Protein AF-A0A257LKT2-F1 (afdb_monomer)

Sequence (120 aa):
MCRGDEIPRLCARRVARPQGRAVAVFRAADDSVFALLDRCPHKGGPLSQGIVFGHSVACPLHNWTIGLCDGQAAAPDEGCTPAFACKVEAGEVLLDSAELASKALDLTAPVAGPCHPASA

pLDDT: mean 90.47, std 12.36, range [55.56, 98.69]

Structure (mmCIF, N/CA/C/O backbone):
data_AF-A0A257LKT2-F1
#
_entry.id   AF-A0A257LKT2-F1
#
loop_
_atom_site.group_PDB
_atom_site.id
_atom_site.type_symbol
_atom_site.label_atom_id
_atom_site.label_alt_id
_atom_site.label_comp_id
_atom_site.label_asym_id
_atom_site.label_entity_id
_atom_site.label_seq_id
_atom_site.pdbx_PDB_ins_code
_atom_site.Cartn_x
_atom_site.Cartn_y
_atom_site.Cartn_z
_atom_site.occupancy
_atom_site.B_iso_or_equiv
_atom_site.auth_seq_id
_atom_site.auth_comp_id
_atom_site.auth_asym_id
_atom_site.auth_atom_id
_atom_site.pdbx_PDB_model_num
ATOM 1 N N . MET A 1 1 ? -10.194 4.808 10.200 1.00 60.50 1 MET A N 1
ATOM 2 C CA . MET A 1 1 ? -11.343 4.024 9.705 1.00 60.50 1 MET A CA 1
ATOM 3 C C . MET A 1 1 ? -11.867 4.682 8.441 1.00 60.50 1 MET A C 1
ATOM 5 O O . MET A 1 1 ? -11.865 5.906 8.370 1.00 60.50 1 MET A O 1
ATOM 9 N N . CYS A 1 2 ? -12.230 3.884 7.443 1.00 76.25 2 CYS A N 1
ATOM 10 C CA . CYS A 1 2 ? -12.932 4.317 6.233 1.00 76.25 2 CYS A CA 1
ATOM 11 C C . CYS A 1 2 ? -13.922 3.220 5.843 1.00 76.25 2 CYS A C 1
ATOM 13 O O . CYS A 1 2 ? -13.652 2.044 6.100 1.00 76.25 2 CYS A O 1
ATOM 15 N N . ARG A 1 3 ? -15.048 3.575 5.223 1.00 78.56 3 ARG A N 1
ATOM 16 C CA . ARG A 1 3 ? -15.956 2.556 4.694 1.00 78.56 3 ARG A CA 1
ATOM 17 C C . ARG A 1 3 ? -15.373 1.922 3.434 1.00 78.56 3 ARG A C 1
ATOM 19 O O . ARG A 1 3 ? -14.725 2.598 2.638 1.00 78.56 3 ARG A O 1
ATOM 26 N N . GLY A 1 4 ? -15.558 0.615 3.276 1.00 70.69 4 GLY A N 1
ATOM 27 C CA . GLY A 1 4 ? -15.025 -0.133 2.135 1.00 70.69 4 GLY A CA 1
ATOM 28 C C . GLY A 1 4 ? -15.734 0.195 0.820 1.00 70.69 4 GLY A C 1
ATOM 29 O O . GLY A 1 4 ? -15.114 0.163 -0.240 1.00 70.69 4 GLY A O 1
ATOM 30 N N . ASP A 1 5 ? -17.015 0.560 0.881 1.00 78.56 5 ASP A N 1
ATOM 31 C CA . ASP A 1 5 ? -17.819 0.973 -0.273 1.00 78.56 5 ASP A CA 1
ATOM 32 C C . ASP A 1 5 ? -17.449 2.368 -0.805 1.00 78.56 5 ASP A C 1
ATOM 34 O O . ASP A 1 5 ? -17.575 2.617 -2.002 1.00 78.56 5 ASP A O 1
ATOM 38 N N . GLU A 1 6 ? -16.900 3.239 0.044 1.00 86.12 6 GLU A N 1
ATOM 39 C CA . GLU A 1 6 ? -16.323 4.529 -0.353 1.00 86.12 6 GLU A CA 1
ATOM 40 C C . GLU A 1 6 ? -15.016 4.406 -1.142 1.00 86.12 6 GLU A C 1
ATOM 42 O O . GLU A 1 6 ? -14.524 5.406 -1.670 1.00 86.12 6 GLU A O 1
ATOM 47 N N . ILE A 1 7 ? -14.424 3.213 -1.200 1.00 92.62 7 ILE A N 1
ATOM 48 C CA . ILE A 1 7 ? -13.293 2.917 -2.072 1.00 92.62 7 ILE A CA 1
ATOM 49 C C . ILE A 1 7 ? -13.873 2.209 -3.295 1.00 92.62 7 ILE A C 1
ATOM 51 O O . ILE A 1 7 ? -14.255 1.037 -3.191 1.00 92.62 7 ILE A O 1
ATOM 55 N N . PRO A 1 8 ? -13.977 2.878 -4.459 1.00 94.62 8 PRO A N 1
ATOM 56 C CA . PRO A 1 8 ? -14.339 2.191 -5.686 1.00 94.62 8 PRO A CA 1
ATOM 57 C C . PRO A 1 8 ? -13.369 1.038 -5.956 1.00 94.62 8 PRO A C 1
ATOM 59 O O . PRO A 1 8 ? -12.203 1.072 -5.556 1.00 94.62 8 PRO A O 1
ATOM 62 N N . ARG A 1 9 ? -13.844 0.002 -6.648 1.00 96.81 9 ARG A N 1
ATOM 63 C CA . ARG A 1 9 ? -12.959 -1.070 -7.117 1.00 96.81 9 ARG A CA 1
ATOM 64 C C . ARG A 1 9 ? -11.846 -0.479 -7.979 1.00 96.81 9 ARG A C 1
ATOM 66 O O . ARG A 1 9 ? -12.082 0.459 -8.736 1.00 96.81 9 ARG A O 1
ATOM 73 N N . LEU A 1 10 ? -10.658 -1.068 -7.879 1.00 97.25 10 LEU A N 1
ATOM 74 C CA . LEU A 1 10 ? -9.440 -0.616 -8.553 1.00 97.25 10 LEU A CA 1
ATOM 75 C C . LEU A 1 10 ? -9.005 0.806 -8.161 1.00 97.25 10 LEU A C 1
ATOM 77 O O . LEU A 1 10 ? -8.316 1.487 -8.917 1.00 97.25 10 LEU A O 1
ATOM 81 N N . CYS A 1 11 ? -9.394 1.264 -6.974 1.00 96.88 11 CYS A N 1
ATOM 82 C CA . CYS A 1 11 ? -8.965 2.542 -6.423 1.00 96.88 11 CYS A CA 1
ATOM 83 C C . CYS A 1 11 ? -8.364 2.360 -5.032 1.00 96.88 11 CYS A C 1
ATOM 85 O O . CYS A 1 11 ? -8.370 1.275 -4.439 1.00 96.88 11 CYS A O 1
ATOM 87 N N . ALA A 1 12 ? -7.833 3.463 -4.518 1.00 97.19 12 ALA A N 1
ATOM 88 C CA . ALA A 1 12 ? -7.292 3.543 -3.182 1.00 97.19 12 ALA A CA 1
ATOM 89 C C . ALA A 1 12 ? -7.890 4.719 -2.409 1.00 97.19 12 ALA A C 1
ATOM 91 O O . ALA A 1 12 ? -8.319 5.725 -2.977 1.00 97.19 12 ALA A O 1
ATOM 92 N N . ARG A 1 13 ? -7.857 4.609 -1.084 1.00 95.94 13 ARG A N 1
ATOM 93 C CA . ARG A 1 13 ? -8.137 5.685 -0.142 1.00 95.94 13 ARG A CA 1
ATOM 94 C C . ARG A 1 13 ? -6.917 5.908 0.732 1.00 95.94 13 ARG A C 1
ATOM 96 O O . ARG A 1 13 ? -6.391 4.987 1.350 1.00 95.94 13 ARG A O 1
ATOM 103 N N . ARG A 1 14 ? -6.497 7.164 0.832 1.00 95.56 14 ARG A N 1
ATOM 104 C CA . ARG A 1 14 ? -5.454 7.584 1.766 1.00 95.56 14 ARG A CA 1
ATOM 105 C C . ARG A 1 14 ? -6.048 7.797 3.158 1.00 95.56 14 ARG A C 1
ATOM 107 O O . ARG A 1 14 ? -6.997 8.561 3.314 1.00 95.56 14 ARG A O 1
ATOM 114 N N . VAL A 1 15 ? -5.460 7.157 4.162 1.00 93.81 15 VAL A N 1
ATOM 115 C CA . VAL A 1 15 ? -5.829 7.255 5.577 1.00 93.81 15 VAL A CA 1
ATOM 116 C C . VAL A 1 15 ? -4.680 7.917 6.331 1.00 9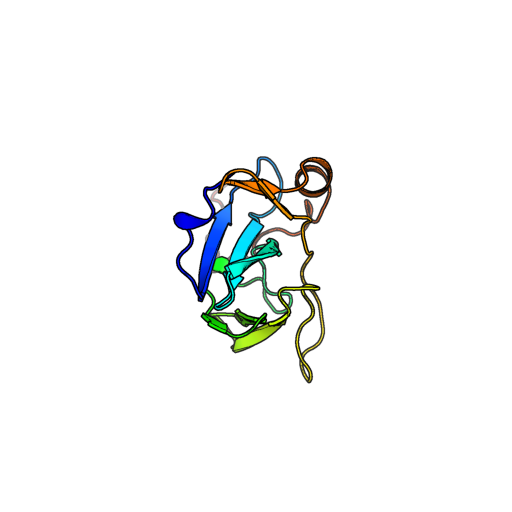3.81 15 VAL A C 1
ATOM 118 O O . VAL A 1 15 ? -3.587 7.360 6.454 1.00 93.81 15 VAL A O 1
ATOM 121 N N . ALA A 1 16 ? -4.915 9.138 6.812 1.00 91.94 16 ALA A N 1
ATOM 122 C CA . ALA A 1 16 ? -3.962 9.849 7.656 1.00 91.94 16 ALA A CA 1
ATOM 123 C C . ALA A 1 16 ? -3.798 9.145 9.011 1.00 91.94 16 ALA A C 1
ATOM 125 O O . ALA A 1 16 ? -4.719 8.495 9.506 1.00 91.94 16 ALA A O 1
ATOM 126 N N . ARG A 1 17 ? -2.621 9.303 9.618 1.00 90.19 17 ARG A N 1
ATOM 127 C CA . ARG A 1 17 ? -2.315 8.793 10.956 1.00 90.19 17 ARG A CA 1
ATOM 128 C C . ARG A 1 17 ? -1.697 9.894 11.823 1.00 90.19 17 ARG A C 1
ATOM 130 O O . ARG A 1 17 ? -1.133 10.830 11.258 1.00 90.19 17 ARG A O 1
ATOM 137 N N . PRO A 1 18 ? -1.774 9.791 13.163 1.00 87.31 18 PRO A N 1
ATOM 138 C CA . PRO A 1 18 ? -1.236 10.817 14.057 1.00 87.31 18 PRO A CA 1
ATOM 139 C C . PRO A 1 18 ? 0.280 11.030 13.935 1.00 87.31 18 PRO A C 1
ATOM 141 O O . PRO A 1 18 ? 0.759 12.134 14.169 1.00 87.31 18 PRO A O 1
ATOM 144 N N . GLN A 1 19 ? 1.038 9.980 13.599 1.00 88.69 19 GLN A N 1
ATOM 145 C CA . GLN A 1 19 ? 2.504 9.996 13.534 1.00 88.69 19 GLN A CA 1
ATOM 146 C C . GLN A 1 19 ? 2.991 9.166 12.346 1.00 88.69 19 GLN A C 1
ATOM 148 O O . GLN A 1 19 ? 2.462 8.088 12.112 1.00 88.69 19 GLN A O 1
ATOM 153 N N . GLY A 1 20 ? 4.011 9.618 11.616 1.00 89.56 20 GLY A N 1
ATOM 154 C CA . GLY A 1 20 ? 4.506 8.929 10.417 1.00 89.56 20 GLY A CA 1
ATOM 155 C C . GLY A 1 20 ? 3.645 9.167 9.168 1.00 89.56 20 GLY A C 1
ATOM 156 O O . GLY A 1 20 ? 2.758 10.023 9.142 1.00 89.56 20 GLY A O 1
ATOM 157 N N . ARG A 1 21 ? 3.921 8.428 8.086 1.00 90.62 21 ARG A N 1
ATOM 158 C CA . ARG A 1 21 ? 3.215 8.598 6.801 1.00 90.62 21 ARG A CA 1
ATOM 159 C C . ARG A 1 21 ? 1.837 7.945 6.789 1.00 90.62 21 ARG A C 1
ATOM 161 O O . ARG A 1 21 ? 1.591 6.948 7.455 1.00 90.62 21 ARG A O 1
ATOM 168 N N . ALA A 1 22 ? 0.957 8.497 5.956 1.00 94.81 22 ALA A N 1
ATOM 169 C CA . ALA A 1 22 ? -0.361 7.932 5.695 1.00 94.81 22 ALA A CA 1
ATOM 170 C C . ALA A 1 22 ? -0.288 6.478 5.193 1.00 94.81 22 ALA A C 1
ATOM 172 O O . ALA A 1 22 ? 0.701 6.055 4.588 1.00 94.81 22 ALA A O 1
ATOM 173 N N . VAL A 1 23 ? -1.373 5.742 5.414 1.00 96.62 23 VAL A N 1
ATOM 174 C CA . VAL A 1 23 ? -1.602 4.406 4.853 1.00 96.62 23 VAL A CA 1
ATOM 175 C C . VAL A 1 23 ? -2.495 4.548 3.628 1.00 96.62 23 VAL A C 1
ATOM 177 O O . VAL A 1 23 ? -3.466 5.303 3.653 1.00 96.62 23 VAL A O 1
ATOM 180 N N . ALA A 1 24 ? -2.174 3.841 2.556 1.00 97.56 24 ALA A N 1
ATOM 181 C CA . ALA A 1 24 ? -3.036 3.682 1.400 1.00 97.56 24 ALA A CA 1
ATOM 182 C C . ALA A 1 24 ? -3.811 2.367 1.549 1.00 97.56 24 ALA A C 1
ATOM 184 O O . ALA A 1 24 ? -3.212 1.301 1.671 1.00 97.56 24 ALA A O 1
ATOM 185 N N . VAL A 1 25 ? -5.138 2.461 1.568 1.00 98.00 25 VAL A N 1
ATOM 186 C CA . VAL A 1 25 ? -6.055 1.320 1.561 1.00 98.00 25 VAL A CA 1
ATOM 187 C C . VAL A 1 25 ? -6.519 1.107 0.130 1.00 98.00 25 VAL A C 1
ATOM 189 O O . VAL A 1 25 ? -7.057 2.031 -0.470 1.00 98.00 25 VAL A O 1
ATOM 192 N N . PHE A 1 26 ? -6.319 -0.083 -0.415 1.00 98.19 26 PHE A N 1
ATOM 193 C CA . PHE A 1 26 ? -6.631 -0.437 -1.797 1.00 98.19 26 PHE A CA 1
ATOM 194 C C . PHE A 1 26 ? -7.807 -1.398 -1.836 1.00 98.19 26 PHE A C 1
ATOM 196 O O . PHE A 1 26 ? -7.897 -2.284 -0.987 1.00 98.19 26 PHE A O 1
ATOM 203 N N . ARG A 1 27 ? -8.664 -1.264 -2.850 1.00 97.81 27 ARG A N 1
ATOM 204 C CA . ARG A 1 27 ? -9.694 -2.256 -3.170 1.00 97.81 27 ARG A CA 1
ATOM 205 C C . ARG A 1 27 ? -9.448 -2.803 -4.568 1.00 97.81 27 ARG A C 1
ATOM 207 O O . ARG A 1 27 ? -9.503 -2.058 -5.546 1.00 97.81 27 ARG A O 1
ATOM 214 N N . ALA A 1 28 ? -9.181 -4.098 -4.666 1.00 97.75 28 ALA A N 1
ATOM 215 C CA . ALA A 1 28 ? -8.990 -4.788 -5.935 1.00 97.75 28 ALA A CA 1
ATOM 216 C C . ALA A 1 28 ? -10.329 -5.043 -6.662 1.00 97.75 28 ALA A C 1
ATOM 218 O O . ALA A 1 28 ? -11.412 -4.740 -6.155 1.00 97.75 28 ALA A O 1
ATOM 219 N N . ALA A 1 29 ? -10.264 -5.567 -7.891 1.00 97.62 29 ALA A N 1
ATOM 220 C CA . ALA A 1 29 ? -11.457 -5.852 -8.701 1.00 97.62 29 ALA A CA 1
ATOM 221 C C . ALA A 1 29 ? -12.367 -6.930 -8.088 1.00 97.62 29 ALA A C 1
ATOM 223 O O . ALA A 1 29 ? -13.577 -6.903 -8.307 1.00 97.62 29 ALA A O 1
ATOM 224 N N . ASP A 1 30 ? -11.780 -7.856 -7.332 1.00 97.06 30 ASP A N 1
ATOM 225 C CA . ASP A 1 30 ? -12.432 -8.977 -6.646 1.00 97.06 30 ASP A CA 1
ATOM 226 C C . ASP A 1 30 ? -12.929 -8.615 -5.234 1.00 97.06 30 ASP A C 1
ATOM 228 O O . ASP A 1 30 ? -13.248 -9.500 -4.449 1.00 97.06 30 ASP A O 1
ATOM 232 N N . ASP A 1 31 ? -12.982 -7.319 -4.912 1.00 95.31 31 ASP A N 1
ATOM 233 C CA . ASP A 1 31 ? -13.329 -6.768 -3.598 1.00 95.31 31 ASP A CA 1
ATOM 234 C C . ASP A 1 31 ? -12.346 -7.075 -2.459 1.00 95.31 31 ASP A C 1
ATOM 236 O O . ASP A 1 31 ? -12.586 -6.649 -1.327 1.00 95.31 31 ASP A O 1
ATOM 240 N N . SER A 1 32 ? -11.201 -7.704 -2.744 1.00 96.25 32 SER A N 1
ATOM 241 C CA . SER A 1 32 ? -10.123 -7.837 -1.762 1.00 96.25 32 SER A CA 1
ATOM 242 C C . SER A 1 32 ? -9.601 -6.457 -1.346 1.00 96.25 32 SER A C 1
ATOM 244 O O . SER A 1 32 ? -9.359 -5.584 -2.188 1.00 96.25 32 SER A O 1
ATOM 246 N N . VAL A 1 33 ? -9.427 -6.262 -0.036 1.00 97.25 33 VAL A N 1
ATOM 247 C CA . VAL A 1 33 ? -8.925 -5.017 0.557 1.00 97.25 33 VAL A CA 1
ATOM 248 C C . VAL A 1 33 ? -7.528 -5.233 1.117 1.00 97.25 3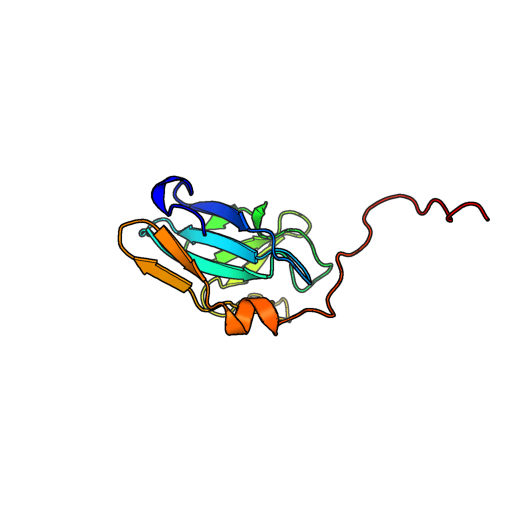3 VAL A C 1
ATOM 250 O O . VAL A 1 33 ? -7.275 -6.207 1.820 1.00 97.25 33 VAL A O 1
ATOM 253 N N . PHE A 1 34 ? -6.639 -4.290 0.824 1.00 98.25 34 PHE A N 1
ATOM 254 C CA . PHE A 1 34 ? -5.241 -4.314 1.244 1.00 98.25 34 PHE A CA 1
ATOM 255 C C . PHE A 1 34 ? -4.839 -2.963 1.818 1.00 98.25 34 PHE A C 1
ATOM 257 O O . PHE A 1 34 ? -5.439 -1.939 1.487 1.00 98.25 34 PHE A O 1
ATOM 264 N N . ALA A 1 35 ? -3.795 -2.933 2.640 1.00 98.12 35 ALA A N 1
ATOM 265 C CA . ALA A 1 35 ? -3.283 -1.694 3.202 1.00 98.12 35 ALA A CA 1
ATOM 266 C C . ALA A 1 35 ? -1.754 -1.671 3.169 1.00 98.12 35 ALA A C 1
ATOM 268 O O . ALA A 1 35 ? -1.100 -2.547 3.727 1.00 98.12 35 ALA A O 1
ATOM 269 N N . LEU A 1 36 ? -1.186 -0.641 2.546 1.00 98.44 36 LEU A N 1
ATOM 270 C CA . LEU A 1 36 ? 0.259 -0.414 2.477 1.00 98.44 36 LEU A CA 1
ATOM 271 C C . LEU A 1 36 ? 0.598 0.989 2.976 1.00 98.44 36 LEU A C 1
ATOM 273 O O . LEU A 1 36 ? -0.245 1.887 2.972 1.00 98.44 36 LEU A O 1
ATOM 277 N N . LEU A 1 37 ? 1.851 1.226 3.356 1.00 97.50 37 LEU A N 1
ATOM 278 C CA . LEU A 1 37 ? 2.349 2.587 3.532 1.00 97.50 37 LEU A CA 1
ATOM 279 C C . LEU A 1 37 ? 2.152 3.345 2.214 1.00 97.50 37 LEU A C 1
ATOM 281 O O . LEU A 1 37 ? 2.479 2.835 1.142 1.00 97.50 37 LEU A O 1
ATOM 285 N N . ASP A 1 38 ? 1.648 4.577 2.273 1.00 97.19 38 ASP A N 1
ATOM 286 C CA . ASP A 1 38 ? 1.431 5.426 1.096 1.00 97.19 38 ASP A CA 1
ATOM 287 C C . ASP A 1 38 ? 2.770 5.991 0.579 1.00 97.19 38 ASP A C 1
ATOM 289 O O . ASP A 1 38 ? 3.024 7.199 0.603 1.00 97.19 38 ASP A O 1
ATOM 293 N N . ARG A 1 39 ? 3.687 5.086 0.216 1.00 95.69 39 ARG A N 1
ATOM 294 C CA . ARG A 1 39 ? 5.088 5.320 -0.136 1.00 95.69 39 ARG A CA 1
ATOM 295 C C . ARG A 1 39 ? 5.589 4.209 -1.055 1.00 95.69 39 ARG A C 1
ATOM 297 O O . ARG A 1 39 ? 5.742 3.072 -0.627 1.00 95.69 39 ARG A O 1
ATOM 304 N N . CYS A 1 40 ? 5.948 4.554 -2.283 1.00 96.19 40 CYS A N 1
ATOM 305 C CA . CYS A 1 40 ? 6.686 3.663 -3.171 1.00 96.19 40 CYS A CA 1
ATOM 306 C C . CYS A 1 40 ? 8.128 3.477 -2.653 1.00 96.19 40 CYS A C 1
ATOM 308 O O . CYS A 1 40 ? 8.763 4.481 -2.304 1.00 96.19 40 CYS A O 1
ATOM 310 N N . PRO A 1 41 ? 8.673 2.245 -2.618 1.00 95.06 41 PRO A N 1
ATOM 311 C CA . PRO A 1 41 ? 10.028 1.987 -2.124 1.00 95.06 41 PRO A CA 1
ATOM 312 C C . PRO A 1 41 ? 11.122 2.719 -2.907 1.00 95.06 41 PRO A C 1
ATOM 314 O O . PRO A 1 41 ? 12.114 3.103 -2.301 1.00 95.06 41 PRO A O 1
ATOM 317 N N . HIS A 1 42 ? 10.903 3.005 -4.196 1.00 93.31 42 HIS A N 1
ATOM 318 C CA . HIS A 1 42 ? 11.866 3.686 -5.067 1.00 93.31 42 HIS A CA 1
ATOM 319 C C . HIS A 1 42 ? 12.252 5.094 -4.571 1.00 93.31 42 HIS A C 1
ATOM 321 O O . HIS A 1 42 ? 13.324 5.307 -4.017 1.00 93.31 42 HIS A O 1
ATOM 327 N N . LYS A 1 43 ? 11.381 6.087 -4.781 1.00 91.19 43 LYS A N 1
ATOM 328 C CA . LYS A 1 43 ? 11.612 7.500 -4.406 1.00 91.19 43 LYS A CA 1
ATOM 329 C C . LYS A 1 43 ? 10.446 8.087 -3.622 1.00 91.19 43 LYS A C 1
ATOM 331 O O . LYS A 1 43 ? 10.199 9.285 -3.644 1.00 91.19 43 LYS A O 1
ATOM 336 N N . GLY A 1 44 ? 9.688 7.227 -2.949 1.00 92.44 44 GLY A N 1
ATOM 337 C CA . GLY A 1 44 ? 8.655 7.626 -2.004 1.00 92.44 44 GLY A CA 1
ATOM 338 C C . GLY A 1 44 ? 7.383 8.232 -2.594 1.00 92.44 44 GLY A C 1
ATOM 339 O O . GLY A 1 44 ? 6.675 8.913 -1.852 1.00 92.44 44 GLY A O 1
ATOM 340 N N . GLY A 1 45 ? 7.076 7.965 -3.867 1.00 94.25 45 GLY A N 1
ATOM 341 C CA . GLY A 1 45 ? 5.827 8.393 -4.509 1.00 94.25 45 GLY A CA 1
ATOM 342 C C . GLY A 1 45 ? 4.560 7.878 -3.802 1.00 94.25 45 GLY A C 1
ATOM 343 O O . GLY A 1 45 ? 4.625 6.839 -3.142 1.00 94.25 45 GLY A O 1
ATOM 344 N N . PRO A 1 46 ? 3.422 8.587 -3.905 1.00 95.94 46 PRO A N 1
ATOM 345 C CA . PRO A 1 46 ? 2.177 8.221 -3.227 1.00 95.94 46 PRO A CA 1
ATOM 346 C C . PRO A 1 46 ? 1.479 7.057 -3.943 1.00 95.94 46 PRO A C 1
ATOM 348 O O . PRO A 1 46 ? 0.912 7.229 -5.020 1.00 95.94 46 PRO A O 1
ATOM 351 N N . LEU A 1 47 ? 1.506 5.858 -3.352 1.00 97.62 47 LEU A N 1
ATOM 352 C CA . LEU A 1 47 ? 0.868 4.676 -3.949 1.00 97.62 47 LEU A CA 1
ATOM 353 C C . LEU A 1 47 ? -0.659 4.801 -4.002 1.00 97.62 47 LEU A C 1
ATOM 355 O O . LEU A 1 47 ? -1.276 4.240 -4.900 1.00 97.62 47 LEU A O 1
ATOM 359 N N . SER A 1 48 ? -1.267 5.585 -3.108 1.00 97.38 48 SER A N 1
ATOM 360 C CA . SER A 1 48 ? -2.705 5.894 -3.141 1.00 97.38 48 SER A CA 1
ATOM 361 C C . SER A 1 48 ? -3.165 6.619 -4.412 1.00 97.38 48 SER A C 1
ATOM 363 O O . SER A 1 48 ? -4.360 6.658 -4.683 1.00 97.38 48 SER A O 1
ATOM 365 N N . GLN A 1 49 ? -2.239 7.188 -5.189 1.00 97.19 49 GLN A N 1
ATOM 366 C CA . GLN A 1 49 ? -2.514 7.821 -6.483 1.00 97.19 49 GLN A CA 1
ATOM 367 C C . GLN A 1 49 ? -2.137 6.918 -7.671 1.00 97.19 49 GLN A C 1
ATOM 369 O O . GLN A 1 49 ? -2.149 7.365 -8.814 1.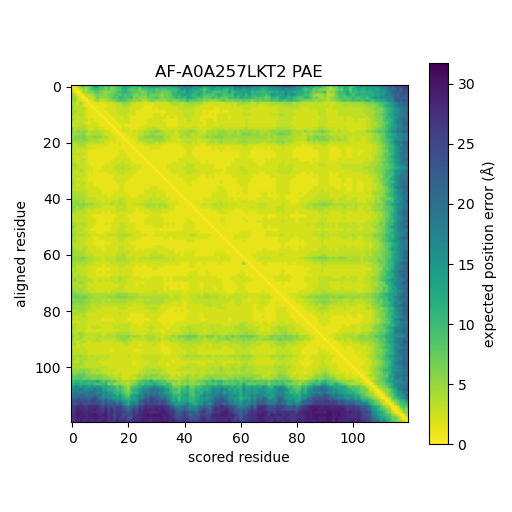00 97.19 49 GLN A O 1
ATOM 374 N N . GLY A 1 50 ? -1.741 5.672 -7.402 1.00 97.56 50 GLY A N 1
ATOM 375 C CA . GLY A 1 50 ? -1.366 4.696 -8.416 1.00 97.56 50 GLY A CA 1
ATOM 376 C C . GLY A 1 50 ? -2.557 4.015 -9.084 1.00 97.56 50 GLY A C 1
ATOM 377 O O . GLY A 1 50 ? -3.704 4.142 -8.655 1.00 97.56 50 GLY A O 1
ATOM 378 N N . ILE A 1 51 ? -2.259 3.249 -10.132 1.00 98.31 51 ILE A N 1
ATOM 379 C CA . ILE A 1 51 ? -3.248 2.442 -10.854 1.00 98.31 51 ILE A CA 1
ATOM 380 C C . ILE A 1 51 ? -3.280 1.052 -10.225 1.00 98.31 51 ILE A C 1
ATOM 382 O O . ILE A 1 51 ? -2.258 0.367 -10.207 1.00 98.31 51 ILE A O 1
ATOM 386 N N . VAL A 1 52 ? -4.439 0.633 -9.721 1.00 98.56 52 VAL A N 1
ATOM 387 C CA . VAL A 1 52 ? -4.636 -0.709 -9.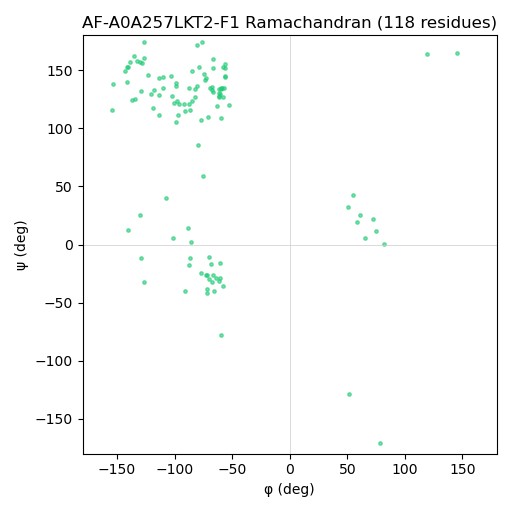156 1.00 98.56 52 VAL A CA 1
ATOM 388 C C . VAL A 1 52 ? -5.024 -1.683 -10.266 1.00 98.56 52 VAL A C 1
ATOM 390 O O . VAL A 1 52 ? -5.888 -1.380 -11.087 1.00 98.56 52 VAL A O 1
ATOM 393 N N . PHE A 1 53 ? -4.408 -2.862 -10.283 1.00 98.19 53 PHE A N 1
ATOM 394 C CA . PHE A 1 53 ? -4.727 -3.950 -11.210 1.00 98.19 53 PHE A CA 1
ATOM 395 C C . PHE A 1 53 ? -4.358 -5.297 -10.586 1.00 98.19 53 PHE A C 1
ATOM 397 O O . PHE A 1 53 ? -3.316 -5.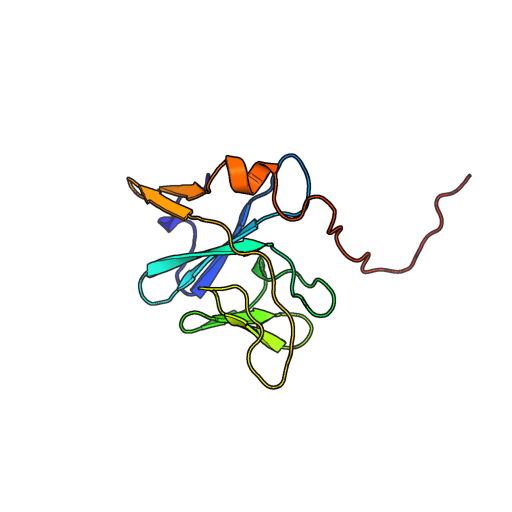428 -9.947 1.00 98.19 53 PHE A O 1
ATOM 404 N N . GLY A 1 54 ? -5.216 -6.309 -10.751 1.00 97.69 54 GLY A N 1
ATOM 405 C CA . GLY A 1 54 ? -5.071 -7.561 -10.001 1.00 97.69 54 GLY A CA 1
ATOM 406 C C . GLY A 1 54 ? -4.944 -7.279 -8.498 1.00 97.69 54 GLY A C 1
ATOM 407 O O . GLY A 1 54 ? -5.734 -6.511 -7.949 1.00 97.69 54 GLY A O 1
ATOM 408 N N . HIS A 1 55 ? -3.913 -7.841 -7.864 1.00 98.31 55 HIS A N 1
ATOM 409 C CA . HIS A 1 55 ? -3.505 -7.526 -6.486 1.00 98.31 55 HIS A CA 1
ATOM 410 C C . HIS A 1 55 ? -2.209 -6.712 -6.447 1.00 98.31 55 HIS A C 1
ATOM 412 O O . HIS A 1 55 ? -1.346 -6.942 -5.605 1.00 98.31 55 HIS A O 1
ATOM 418 N N . SER A 1 56 ? -2.073 -5.756 -7.363 1.00 98.62 56 SER A N 1
ATOM 419 C CA . SER A 1 56 ? -0.904 -4.887 -7.482 1.00 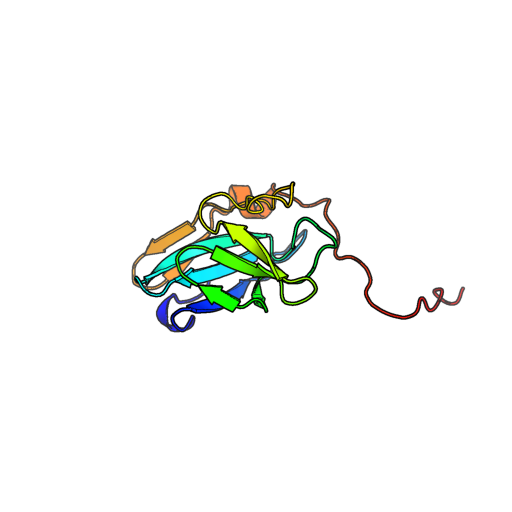98.62 56 SER A CA 1
ATOM 420 C C . SER A 1 56 ? -1.306 -3.429 -7.699 1.00 98.62 56 SER A C 1
ATOM 422 O O . SER A 1 56 ? -2.428 -3.118 -8.107 1.00 98.62 56 SER A O 1
ATOM 424 N N . VAL A 1 57 ? -0.367 -2.517 -7.450 1.00 98.69 57 VAL A N 1
ATOM 425 C CA . VAL A 1 57 ? -0.484 -1.096 -7.789 1.00 98.69 57 VAL A CA 1
ATOM 426 C C . VAL A 1 57 ? 0.752 -0.618 -8.551 1.00 98.69 57 VAL A C 1
ATOM 428 O O . VAL A 1 57 ? 1.883 -0.858 -8.129 1.00 98.69 57 VAL A O 1
ATOM 431 N N . ALA A 1 58 ? 0.548 0.088 -9.663 1.00 98.50 58 ALA A N 1
ATOM 432 C CA . ALA A 1 58 ? 1.614 0.804 -10.360 1.00 98.50 58 ALA A CA 1
ATOM 433 C C . ALA A 1 58 ? 1.808 2.186 -9.730 1.00 98.50 58 ALA A C 1
ATOM 435 O O . ALA A 1 58 ? 0.878 2.994 -9.665 1.00 98.50 58 ALA A O 1
ATOM 436 N N . CYS A 1 59 ? 3.031 2.472 -9.282 1.00 97.75 59 CYS A N 1
ATOM 437 C CA . CYS A 1 59 ? 3.403 3.775 -8.743 1.00 97.75 59 CYS A CA 1
ATOM 438 C C . CYS A 1 59 ? 3.217 4.875 -9.805 1.00 97.75 59 CYS A C 1
ATOM 440 O O . CYS A 1 59 ? 3.792 4.763 -10.891 1.00 97.75 59 CYS A O 1
ATOM 442 N N . PRO A 1 60 ? 2.521 5.984 -9.490 1.00 96.38 60 PRO A N 1
ATOM 443 C CA . PRO A 1 60 ? 2.178 7.009 -10.480 1.00 96.38 60 PRO A CA 1
ATOM 444 C C . PRO A 1 60 ? 3.387 7.796 -11.000 1.00 96.38 60 PRO A C 1
ATOM 446 O O . PRO A 1 60 ? 3.284 8.473 -12.016 1.00 96.38 60 PRO A O 1
ATOM 449 N N . LEU A 1 61 ? 4.528 7.742 -10.303 1.00 94.75 61 LEU A N 1
ATOM 450 C CA . LEU A 1 61 ? 5.706 8.535 -10.663 1.00 94.75 61 LEU A CA 1
ATOM 451 C C . LEU A 1 61 ? 6.656 7.812 -11.624 1.00 94.75 61 LEU A C 1
ATOM 453 O O . LEU A 1 61 ? 7.223 8.441 -12.508 1.00 94.75 61 LEU A O 1
ATOM 457 N N . HIS A 1 62 ? 6.875 6.510 -11.424 1.00 95.19 62 HIS A N 1
ATOM 458 C CA . HIS A 1 62 ? 7.921 5.758 -12.137 1.00 95.19 62 HIS A CA 1
ATOM 459 C C . HIS A 1 62 ? 7.478 4.347 -12.547 1.00 95.19 62 HIS A C 1
ATOM 461 O O . HIS A 1 62 ? 8.319 3.523 -12.885 1.00 95.19 62 HIS A O 1
ATOM 467 N N . ASN A 1 63 ? 6.177 4.049 -12.469 1.00 95.75 63 ASN A N 1
ATOM 468 C CA . ASN A 1 63 ? 5.576 2.792 -12.917 1.00 95.75 63 ASN A CA 1
ATOM 469 C C . ASN A 1 63 ? 6.117 1.504 -12.256 1.00 95.75 63 ASN A C 1
ATOM 471 O O . ASN A 1 63 ? 5.913 0.409 -12.775 1.00 95.75 63 ASN A O 1
ATOM 475 N N . TRP A 1 64 ? 6.768 1.610 -11.094 1.00 97.56 64 TRP A N 1
ATOM 476 C CA . TRP A 1 64 ? 7.113 0.438 -10.284 1.00 97.56 64 TRP A CA 1
ATOM 477 C C . TRP A 1 64 ? 5.841 -0.285 -9.854 1.00 97.56 64 TRP A C 1
ATOM 479 O O . TRP A 1 64 ? 4.946 0.337 -9.272 1.00 97.56 64 TRP A O 1
ATOM 489 N N . THR A 1 65 ? 5.779 -1.584 -10.128 1.00 98.50 65 THR A N 1
ATOM 490 C CA . THR A 1 65 ? 4.653 -2.436 -9.737 1.00 98.50 65 THR A CA 1
ATOM 491 C C . THR A 1 65 ? 4.897 -2.976 -8.340 1.00 98.50 65 THR A C 1
ATOM 493 O O . THR A 1 65 ? 5.900 -3.642 -8.109 1.00 98.50 65 THR A O 1
ATOM 496 N N . ILE A 1 66 ? 3.984 -2.688 -7.416 1.00 98.69 66 ILE A N 1
ATOM 497 C CA . ILE A 1 66 ? 4.059 -3.121 -6.020 1.00 98.69 66 ILE A CA 1
ATOM 498 C C . ILE A 1 66 ? 2.927 -4.109 -5.743 1.00 98.69 66 ILE A C 1
ATOM 500 O O . ILE A 1 66 ? 1.769 -3.801 -6.031 1.00 98.69 66 ILE A O 1
ATOM 504 N N . GLY A 1 67 ? 3.249 -5.271 -5.177 1.00 98.62 67 GLY A N 1
ATOM 505 C CA . GLY A 1 67 ? 2.270 -6.246 -4.703 1.00 98.62 67 GLY A CA 1
ATOM 506 C C . GLY A 1 67 ? 1.485 -5.709 -3.508 1.00 98.62 67 GLY A C 1
ATOM 507 O O . GLY A 1 67 ? 2.059 -5.184 -2.556 1.00 98.62 67 GLY A O 1
ATOM 508 N N . LEU A 1 68 ? 0.159 -5.822 -3.542 1.00 98.56 68 LEU A N 1
ATOM 509 C CA . LEU A 1 68 ? -0.717 -5.361 -2.460 1.00 98.56 68 LEU A CA 1
ATOM 510 C C . LEU A 1 68 ? -0.728 -6.310 -1.257 1.00 98.56 68 LEU A C 1
ATOM 512 O O . LEU A 1 68 ? -0.999 -5.869 -0.143 1.00 98.56 68 LEU A O 1
ATOM 516 N N . CYS A 1 69 ? -0.417 -7.591 -1.470 1.00 97.25 69 CYS A N 1
ATOM 517 C CA . CYS A 1 69 ? -0.404 -8.609 -0.419 1.00 97.25 69 CYS A CA 1
ATOM 518 C C . CYS A 1 69 ? 0.779 -8.452 0.548 1.00 97.25 69 CYS A C 1
ATOM 520 O O . CYS A 1 69 ? 0.631 -8.680 1.745 1.00 97.25 69 CYS A O 1
ATOM 522 N N . ASP A 1 70 ? 1.949 -8.082 0.028 1.00 96.19 70 ASP A N 1
ATOM 523 C CA . ASP A 1 70 ? 3.227 -8.102 0.750 1.00 96.19 70 ASP A CA 1
ATOM 524 C C . ASP A 1 70 ? 4.002 -6.776 0.675 1.00 96.19 70 ASP A C 1
ATOM 526 O O . ASP A 1 70 ? 4.959 -6.576 1.423 1.00 96.19 70 ASP A O 1
ATOM 530 N N . GLY A 1 71 ? 3.589 -5.851 -0.196 1.00 97.69 71 GLY A N 1
ATOM 531 C CA . GLY A 1 71 ? 4.274 -4.584 -0.427 1.00 97.69 71 GLY A CA 1
ATOM 532 C C . GLY A 1 71 ? 5.559 -4.706 -1.250 1.00 97.69 71 GLY A C 1
ATOM 533 O O . GLY A 1 71 ? 6.324 -3.738 -1.302 1.00 97.69 71 GLY A O 1
ATOM 534 N N . GLN A 1 72 ? 5.828 -5.855 -1.876 1.00 98.44 72 GLN A N 1
ATOM 535 C CA . GLN A 1 72 ? 7.067 -6.117 -2.609 1.00 98.44 72 GLN A CA 1
ATOM 536 C C . GLN A 1 72 ? 7.025 -5.501 -4.016 1.00 98.44 72 GLN A C 1
ATOM 538 O O . GLN A 1 72 ? 6.023 -5.596 -4.724 1.00 98.44 72 GLN A O 1
ATOM 543 N N . ALA A 1 73 ? 8.118 -4.863 -4.441 1.00 98.19 73 ALA A N 1
ATOM 544 C CA . ALA A 1 73 ? 8.303 -4.483 -5.837 1.00 98.19 73 ALA A CA 1
ATOM 545 C C . ALA A 1 73 ? 8.465 -5.733 -6.714 1.00 98.19 73 ALA A C 1
ATOM 547 O O . ALA A 1 73 ? 9.186 -6.664 -6.350 1.00 98.19 73 ALA A O 1
ATOM 548 N N . ALA A 1 74 ? 7.781 -5.754 -7.855 1.00 97.56 74 ALA A N 1
ATOM 549 C CA . ALA A 1 74 ? 7.903 -6.820 -8.836 1.00 97.56 74 ALA A CA 1
ATOM 550 C C . ALA A 1 74 ? 9.246 -6.731 -9.574 1.00 97.56 74 ALA A C 1
ATOM 552 O O . ALA A 1 74 ? 9.707 -5.641 -9.911 1.00 97.56 74 ALA A O 1
ATOM 553 N N . ALA A 1 75 ? 9.829 -7.890 -9.889 1.00 94.94 75 ALA A N 1
ATOM 554 C CA . ALA A 1 75 ? 11.062 -7.960 -10.665 1.00 94.94 75 ALA A CA 1
ATOM 555 C C . ALA A 1 75 ? 10.917 -7.231 -12.022 1.00 94.94 75 ALA A C 1
ATOM 557 O O . ALA A 1 75 ? 9.852 -7.305 -12.646 1.00 94.94 75 ALA A O 1
ATOM 558 N N . PRO A 1 76 ? 11.977 -6.565 -12.516 1.00 94.94 76 PRO A N 1
ATOM 559 C CA . PRO A 1 76 ? 13.351 -6.558 -11.997 1.00 94.94 76 PRO A CA 1
ATOM 560 C C . PRO A 1 76 ? 13.615 -5.521 -10.892 1.00 94.94 76 PRO A C 1
ATOM 562 O O . PRO A 1 76 ? 14.754 -5.399 -10.453 1.00 94.94 76 PRO A O 1
ATOM 565 N N . ASP A 1 77 ? 12.607 -4.755 -10.472 1.00 96.50 77 ASP A N 1
ATOM 566 C CA . ASP A 1 77 ? 12.765 -3.762 -9.414 1.00 96.50 77 ASP A CA 1
ATOM 567 C C . ASP A 1 77 ? 12.872 -4.440 -8.037 1.00 96.50 77 ASP A C 1
ATOM 569 O O . ASP A 1 77 ? 12.242 -5.466 -7.771 1.00 96.50 77 ASP A O 1
ATOM 573 N N . GLU A 1 78 ? 13.651 -3.842 -7.135 1.00 95.56 78 GLU A N 1
ATOM 574 C CA . GLU A 1 78 ? 13.903 -4.377 -5.796 1.00 95.56 78 GLU A CA 1
ATOM 575 C C . GLU A 1 78 ? 13.524 -3.374 -4.701 1.00 95.56 78 GLU A C 1
ATOM 577 O O . GLU A 1 78 ? 13.685 -2.158 -4.833 1.00 95.56 78 GLU A O 1
ATOM 582 N N . GLY A 1 79 ? 13.039 -3.905 -3.580 1.00 95.81 79 GLY A N 1
ATOM 583 C CA . GLY A 1 79 ? 12.600 -3.136 -2.416 1.00 95.81 79 GLY A CA 1
ATOM 584 C C . GLY A 1 79 ? 11.129 -3.351 -2.075 1.00 95.81 79 GLY A C 1
ATOM 585 O O . GLY A 1 79 ? 10.350 -3.863 -2.874 1.00 95.81 79 GLY A O 1
ATOM 586 N N . CYS A 1 80 ? 10.739 -2.957 -0.868 1.00 97.00 80 CYS A N 1
ATOM 587 C CA . CYS A 1 80 ? 9.394 -3.184 -0.356 1.00 97.00 80 CYS A CA 1
ATOM 588 C C . CYS A 1 80 ? 8.866 -1.968 0.406 1.00 97.00 80 CYS A C 1
ATOM 590 O O . CYS A 1 80 ? 9.619 -1.119 0.893 1.00 97.00 80 CYS A O 1
ATOM 592 N N . THR A 1 81 ? 7.544 -1.879 0.496 1.00 96.81 81 THR A N 1
ATOM 593 C CA . THR A 1 81 ? 6.857 -0.921 1.355 1.00 96.81 81 THR A CA 1
ATOM 594 C C . THR A 1 81 ? 6.122 -1.660 2.473 1.00 96.81 81 THR A C 1
ATOM 596 O O . THR A 1 81 ? 5.598 -2.744 2.228 1.00 96.81 81 THR A O 1
ATOM 599 N N . PRO A 1 82 ? 6.064 -1.122 3.702 1.00 97.12 82 PRO A N 1
ATOM 600 C CA . PRO A 1 82 ? 5.377 -1.791 4.799 1.00 97.12 82 PRO A CA 1
ATOM 601 C C . PRO A 1 82 ? 3.903 -2.066 4.490 1.00 97.12 82 PRO A C 1
ATOM 603 O O . PRO A 1 82 ? 3.150 -1.140 4.179 1.00 97.12 82 PRO A O 1
ATOM 606 N N . ALA A 1 83 ? 3.492 -3.322 4.646 1.00 97.81 83 ALA A N 1
ATOM 607 C CA . ALA A 1 83 ? 2.092 -3.720 4.671 1.00 97.81 83 ALA A CA 1
ATOM 608 C C . ALA A 1 83 ? 1.497 -3.564 6.078 1.00 97.81 83 ALA A C 1
ATOM 610 O O . ALA A 1 83 ? 2.196 -3.711 7.092 1.00 97.81 83 ALA A O 1
ATOM 611 N N . PHE A 1 84 ? 0.200 -3.274 6.118 1.00 97.31 84 PHE A N 1
ATOM 612 C CA . PHE A 1 84 ? -0.594 -3.123 7.329 1.00 97.31 84 PHE A CA 1
ATOM 613 C C . PHE A 1 84 ? -1.694 -4.173 7.374 1.00 97.31 84 PHE A C 1
ATOM 615 O O . PHE A 1 84 ? -2.428 -4.354 6.402 1.00 97.31 84 PHE A O 1
ATOM 622 N N . ALA A 1 85 ? -1.842 -4.825 8.523 1.00 97.12 85 ALA A N 1
ATOM 623 C CA . ALA A 1 85 ? -2.965 -5.712 8.759 1.00 97.12 85 ALA A CA 1
ATOM 624 C C . ALA A 1 85 ? -4.278 -4.919 8.682 1.00 97.12 85 ALA A C 1
ATOM 626 O O . ALA A 1 85 ? -4.433 -3.850 9.288 1.00 97.12 85 ALA A O 1
ATOM 627 N N . CYS A 1 86 ? -5.225 -5.446 7.910 1.00 95.50 86 CYS A N 1
ATOM 628 C CA . CYS A 1 86 ? -6.547 -4.867 7.760 1.00 95.50 86 CYS A CA 1
ATOM 629 C C . CYS A 1 86 ? -7.616 -5.957 7.703 1.00 95.50 86 CYS A C 1
ATOM 631 O O . CYS A 1 86 ? -7.347 -7.089 7.299 1.00 95.50 86 CYS A O 1
ATOM 633 N N . LYS A 1 87 ? -8.831 -5.614 8.125 1.00 95.12 87 LYS A N 1
ATOM 634 C CA . LYS A 1 87 ? -10.012 -6.466 7.984 1.00 95.12 87 LYS A CA 1
ATOM 635 C C . LYS A 1 87 ? -11.224 -5.626 7.613 1.00 95.12 87 LYS A C 1
ATOM 637 O O . LYS A 1 87 ? -11.295 -4.450 7.972 1.00 95.12 87 LYS A O 1
ATOM 642 N N . VAL A 1 88 ? -12.178 -6.240 6.920 1.00 94.31 88 VAL A N 1
ATOM 643 C CA . VAL A 1 88 ? -13.479 -5.630 6.636 1.00 94.31 88 VAL A CA 1
ATOM 644 C C . VAL A 1 88 ? -14.503 -6.202 7.609 1.00 94.31 88 VAL A C 1
ATOM 646 O O . VAL A 1 88 ? -14.704 -7.412 7.654 1.00 94.31 88 VAL A O 1
ATOM 649 N N . GLU A 1 89 ? -15.145 -5.342 8.394 1.00 94.06 89 GLU A N 1
ATOM 650 C CA . GLU A 1 89 ? -16.163 -5.721 9.378 1.00 94.06 89 GLU A CA 1
ATOM 651 C C . GLU A 1 89 ? -17.353 -4.770 9.248 1.00 94.06 89 GLU A C 1
ATOM 653 O O . GLU A 1 89 ? -17.179 -3.556 9.254 1.00 94.06 89 GLU A O 1
ATOM 658 N N . ALA A 1 90 ? -18.560 -5.312 9.050 1.00 90.88 90 ALA A N 1
ATOM 659 C CA . ALA A 1 90 ? -19.782 -4.526 8.819 1.00 90.88 90 ALA A CA 1
ATOM 660 C C . ALA A 1 90 ? -19.659 -3.446 7.711 1.00 90.88 90 ALA A C 1
ATOM 662 O O . ALA A 1 90 ? -20.287 -2.393 7.783 1.00 90.88 90 ALA A O 1
ATOM 663 N N . GLY A 1 91 ? -18.853 -3.706 6.674 1.00 88.50 91 GLY A N 1
ATOM 664 C CA . GLY A 1 91 ? -18.605 -2.763 5.575 1.00 88.50 91 GLY A CA 1
ATOM 665 C C . GLY A 1 91 ? -17.551 -1.691 5.877 1.00 88.50 91 GLY A C 1
ATOM 666 O O . GLY A 1 91 ? -17.242 -0.879 5.005 1.00 88.50 91 GLY A O 1
ATOM 667 N N . GLU A 1 92 ? -16.952 -1.696 7.066 1.00 92.12 92 GLU A N 1
ATOM 668 C CA . GLU A 1 92 ? -15.866 -0.795 7.441 1.00 92.12 92 GLU A CA 1
ATOM 669 C C . GLU A 1 92 ? -14.505 -1.470 7.312 1.00 92.12 92 GLU A C 1
ATOM 671 O O . GLU A 1 92 ? -14.327 -2.627 7.689 1.00 92.12 92 GLU A O 1
ATOM 676 N N . VAL A 1 93 ? -13.521 -0.726 6.803 1.00 94.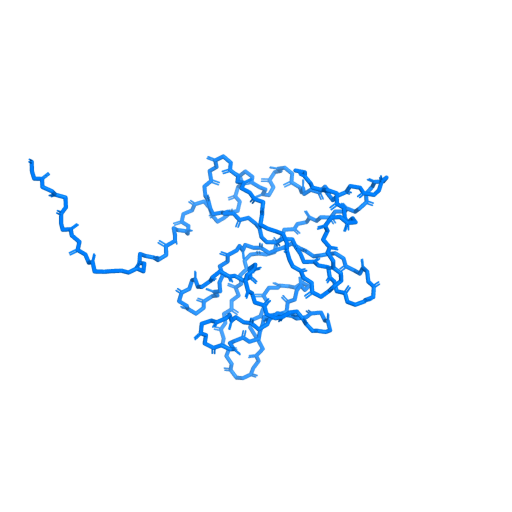62 93 VAL A N 1
ATOM 677 C CA . VAL A 1 93 ? -12.125 -1.159 6.802 1.00 94.62 93 VAL A CA 1
ATOM 678 C C . VAL A 1 93 ? -11.480 -0.750 8.122 1.00 94.62 93 VAL A C 1
ATOM 680 O O . VAL A 1 93 ? -11.311 0.440 8.429 1.00 94.62 93 VAL A O 1
ATOM 683 N N . LEU A 1 94 ? -11.082 -1.762 8.884 1.00 95.19 94 LEU A N 1
ATOM 684 C CA . LEU A 1 94 ? -10.369 -1.643 10.145 1.00 95.19 94 LEU A CA 1
ATOM 685 C C . LEU A 1 94 ? -8.892 -1.950 9.909 1.00 95.19 94 LEU A C 1
ATOM 687 O O . LEU A 1 94 ? -8.550 -2.979 9.332 1.00 95.19 94 LEU A O 1
ATOM 691 N N . LEU A 1 95 ? -8.026 -1.041 10.352 1.00 95.31 95 LEU A N 1
ATOM 692 C CA . LEU A 1 95 ? -6.572 -1.192 10.320 1.00 95.31 95 LEU A CA 1
ATOM 693 C C . LEU A 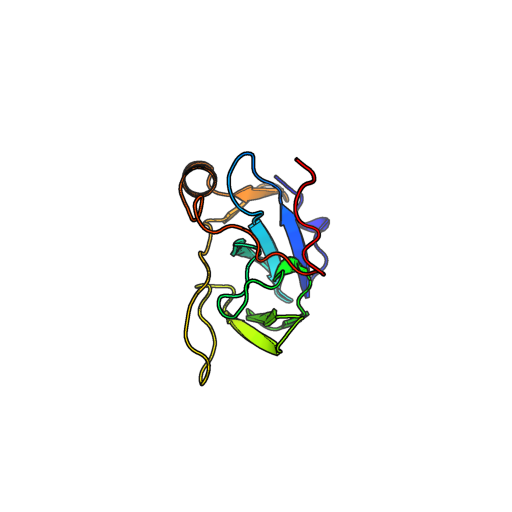1 95 ? -6.080 -1.547 11.720 1.00 95.31 95 LEU A C 1
ATOM 695 O O . LEU A 1 95 ? -6.617 -1.030 12.702 1.00 95.31 95 LEU A O 1
ATOM 699 N N . ASP A 1 96 ? -5.047 -2.380 11.807 1.00 96.19 96 ASP A N 1
ATOM 700 C CA . ASP A 1 96 ? -4.442 -2.724 13.090 1.00 96.19 96 ASP A CA 1
ATOM 701 C C . ASP A 1 96 ? -3.833 -1.486 13.768 1.00 96.19 96 ASP A C 1
ATOM 703 O O . ASP A 1 96 ? -2.935 -0.824 13.240 1.00 96.19 96 ASP A O 1
ATOM 707 N N . SER A 1 97 ? -4.337 -1.154 14.957 1.00 93.75 97 SER A N 1
ATOM 708 C CA . SER A 1 97 ? -3.934 0.051 15.681 1.00 93.75 97 SER A CA 1
ATOM 709 C C . SER A 1 97 ? -2.489 0.006 16.175 1.00 93.75 97 SER A C 1
ATOM 711 O O . SER A 1 97 ? -1.844 1.053 16.238 1.00 93.75 97 SER A O 1
ATOM 713 N N . ALA A 1 98 ? -1.974 -1.175 16.528 1.00 94.75 98 ALA A N 1
ATOM 714 C CA . ALA A 1 98 ? -0.606 -1.316 17.009 1.00 94.75 98 ALA A CA 1
ATOM 715 C C . ALA A 1 98 ? 0.384 -1.117 15.856 1.00 94.75 98 ALA A C 1
ATOM 717 O O . ALA A 1 98 ? 1.371 -0.393 16.002 1.00 94.75 98 ALA A O 1
ATOM 718 N N . GLU A 1 99 ? 0.089 -1.672 14.680 1.00 96.00 99 GLU A N 1
ATOM 719 C CA . GLU A 1 99 ? 0.898 -1.456 13.482 1.00 96.00 99 GLU A CA 1
ATOM 720 C C . GLU A 1 99 ? 0.854 0.002 13.014 1.00 96.00 99 GLU A C 1
ATOM 722 O O . GLU A 1 99 ? 1.892 0.566 12.655 1.00 96.00 99 GLU A O 1
ATOM 727 N N . LEU A 1 100 ? -0.320 0.646 13.070 1.00 93.75 100 LEU A N 1
ATOM 728 C CA . LEU A 1 100 ? -0.459 2.075 12.776 1.00 93.75 100 LEU A CA 1
ATOM 729 C C . LEU A 1 100 ? 0.416 2.956 13.678 1.00 93.75 100 LEU A C 1
ATOM 731 O O . LEU A 1 100 ? 0.920 3.980 13.216 1.00 93.75 100 LEU A O 1
ATOM 735 N N . ALA A 1 101 ? 0.584 2.567 14.942 1.00 92.94 101 ALA A N 1
ATOM 736 C CA . ALA A 1 101 ? 1.341 3.321 15.933 1.00 92.94 101 ALA A CA 1
ATOM 737 C C . ALA A 1 101 ? 2.849 3.024 15.933 1.00 92.94 101 ALA A C 1
ATOM 739 O O . ALA A 1 101 ? 3.586 3.754 16.585 1.00 92.94 101 ALA A O 1
ATOM 740 N N . SER A 1 102 ? 3.316 1.976 15.244 1.00 93.44 102 SER A N 1
ATOM 741 C CA . SER A 1 102 ? 4.703 1.492 15.373 1.00 93.44 102 SER A CA 1
ATOM 742 C C . SER A 1 102 ? 5.471 1.360 14.056 1.00 93.44 102 SER A C 1
ATOM 744 O O . SER A 1 102 ? 6.682 1.579 14.040 1.00 93.44 102 SER A O 1
ATOM 746 N N . LYS A 1 103 ? 4.818 1.028 12.934 1.00 94.75 103 LYS A N 1
ATOM 747 C CA . LYS A 1 103 ? 5.526 0.803 11.662 1.00 94.75 103 LYS A CA 1
ATOM 748 C C . LYS A 1 103 ? 5.829 2.114 10.936 1.00 94.75 103 LYS A C 1
ATOM 750 O O . LYS A 1 103 ? 4.925 2.925 10.714 1.00 94.75 103 LYS A O 1
ATOM 755 N N . ALA A 1 104 ? 7.072 2.233 10.457 1.00 90.06 104 ALA A N 1
ATOM 756 C CA . ALA A 1 104 ? 7.543 3.262 9.523 1.00 90.06 104 ALA A CA 1
ATOM 757 C C . ALA A 1 104 ? 7.283 4.710 9.969 1.00 90.06 104 ALA A C 1
ATOM 759 O O . ALA A 1 104 ? 6.871 5.565 9.179 1.00 90.06 104 ALA A O 1
ATOM 760 N N . LEU A 1 105 ? 7.518 4.979 11.253 1.00 89.62 105 LEU A N 1
ATOM 761 C CA . LEU A 1 105 ? 7.399 6.319 11.833 1.00 89.62 105 LEU A CA 1
ATOM 762 C C . LEU A 1 105 ? 8.530 7.259 11.382 1.00 89.62 105 LEU A C 1
ATOM 764 O O . LEU A 1 105 ? 8.341 8.470 11.333 1.00 89.62 105 LEU A O 1
ATOM 768 N N . ASP A 1 106 ? 9.683 6.694 11.031 1.00 86.50 106 ASP A N 1
ATOM 769 C CA . ASP A 1 106 ? 10.919 7.364 10.618 1.00 86.50 106 ASP A CA 1
ATOM 770 C C . ASP A 1 106 ? 10.988 7.657 9.109 1.00 86.50 106 ASP A C 1
ATOM 772 O O . ASP A 1 106 ? 11.756 8.511 8.663 1.00 86.50 106 ASP A O 1
ATOM 776 N N . LEU A 1 107 ? 10.159 6.989 8.302 1.00 80.75 107 LEU A N 1
ATOM 777 C CA . LEU A 1 107 ? 10.132 7.166 6.853 1.00 80.75 107 LEU A CA 1
ATOM 778 C C . LEU A 1 107 ? 9.341 8.421 6.471 1.00 80.75 107 LEU A C 1
ATOM 780 O O . LEU A 1 107 ? 8.158 8.348 6.139 1.00 80.75 107 LEU A O 1
ATOM 784 N N . THR A 1 108 ? 9.992 9.582 6.461 1.00 67.50 108 THR A N 1
ATOM 785 C CA . THR A 1 108 ? 9.391 10.848 6.014 1.00 67.50 108 THR A CA 1
ATOM 786 C C . THR A 1 108 ? 9.062 10.857 4.514 1.00 67.50 108 THR A C 1
ATOM 788 O O . THR A 1 108 ? 9.537 10.045 3.706 1.00 67.50 108 THR A O 1
ATOM 791 N N . ALA A 1 109 ? 8.153 11.753 4.118 1.00 61.81 109 ALA A N 1
ATOM 792 C CA . ALA A 1 109 ? 7.881 11.998 2.708 1.00 61.81 109 ALA A CA 1
ATOM 793 C C . ALA A 1 109 ? 9.106 12.659 2.053 1.00 61.81 109 ALA A C 1
ATOM 795 O O . ALA A 1 109 ? 9.635 13.613 2.623 1.00 61.81 109 ALA A O 1
ATOM 796 N N . PRO A 1 110 ? 9.564 12.190 0.878 1.00 64.75 110 PRO A N 1
ATOM 797 C CA . PRO A 1 110 ? 10.525 12.956 0.105 1.00 64.75 110 PRO A CA 1
ATOM 798 C C . PRO A 1 110 ? 9.916 14.317 -0.237 1.00 64.75 110 PRO A C 1
ATOM 800 O O . PRO A 1 110 ? 8.755 14.400 -0.645 1.00 64.75 110 PRO A O 1
ATOM 803 N N . VAL A 1 111 ? 10.697 15.378 -0.052 1.00 60.06 111 VAL A N 1
ATOM 804 C CA . VAL A 1 111 ? 10.298 16.734 -0.430 1.00 60.06 111 VAL A CA 1
ATOM 805 C C . VAL A 1 111 ? 10.317 16.811 -1.955 1.00 60.06 111 VAL A C 1
ATOM 807 O O . VAL A 1 111 ? 11.379 16.744 -2.569 1.00 60.06 111 VAL A O 1
ATOM 810 N N . ALA A 1 112 ? 9.142 16.907 -2.573 1.00 57.72 112 ALA A N 1
ATOM 811 C CA . ALA A 1 112 ? 9.015 17.172 -4.000 1.00 57.72 112 ALA A CA 1
ATOM 812 C C . ALA A 1 112 ? 8.765 18.673 -4.200 1.00 57.72 112 ALA A C 1
ATOM 814 O O . ALA A 1 112 ? 7.711 19.176 -3.820 1.00 57.72 112 ALA A O 1
ATOM 815 N N . GLY A 1 113 ? 9.736 19.392 -4.767 1.00 57.81 113 GLY A N 1
ATOM 816 C CA . GLY A 1 113 ? 9.620 20.823 -5.065 1.00 57.81 113 GLY A CA 1
ATOM 817 C C . GLY A 1 113 ? 10.945 21.575 -4.901 1.00 57.81 113 GLY A C 1
ATOM 818 O O . GLY A 1 113 ? 11.885 21.030 -4.321 1.00 57.81 113 GLY A O 1
ATOM 819 N N . PRO A 1 114 ? 11.058 22.809 -5.426 1.00 56.88 114 PRO A N 1
ATOM 820 C CA . PRO A 1 114 ? 12.251 23.622 -5.230 1.00 56.88 114 PRO A CA 1
ATOM 821 C C . PRO A 1 114 ? 12.447 23.907 -3.737 1.00 56.88 114 PRO A C 1
ATOM 823 O O . PRO A 1 114 ? 11.538 24.385 -3.059 1.00 56.88 114 PRO A O 1
ATOM 826 N N . CYS A 1 115 ? 13.645 23.613 -3.226 1.00 55.88 115 CYS A N 1
ATOM 827 C CA . CYS A 1 115 ? 14.047 23.986 -1.877 1.00 55.88 115 CYS A CA 1
ATOM 828 C C . CYS A 1 115 ? 13.983 25.511 -1.751 1.00 55.88 115 CYS A C 1
ATOM 830 O O . CYS A 1 115 ? 14.810 26.219 -2.325 1.00 55.88 115 CYS A O 1
ATOM 832 N N . HIS A 1 116 ? 13.021 26.036 -1.002 1.00 60.12 116 HIS A N 1
ATOM 833 C CA . HIS A 1 116 ? 13.190 27.352 -0.404 1.00 60.12 116 HIS A CA 1
ATOM 834 C C . HIS A 1 116 ? 13.802 27.122 0.975 1.00 60.12 116 HIS A C 1
ATOM 836 O O . HIS A 1 116 ? 13.176 26.445 1.795 1.00 60.12 116 HIS A O 1
ATOM 842 N N . PRO A 1 117 ? 15.044 27.580 1.227 1.00 55.59 117 PRO A N 1
ATOM 843 C CA . PRO A 1 117 ? 15.592 27.516 2.570 1.00 55.59 117 PRO A CA 1
ATOM 844 C C . PRO A 1 117 ? 14.671 28.320 3.486 1.00 55.59 117 PRO A C 1
ATOM 846 O O . PRO A 1 117 ? 14.230 29.412 3.121 1.00 55.59 117 PRO A O 1
ATOM 849 N N . ALA A 1 118 ? 14.352 27.759 4.652 1.00 56.91 118 ALA A N 1
ATOM 850 C CA . ALA A 1 118 ? 13.657 28.492 5.697 1.00 56.91 118 ALA A CA 1
ATOM 851 C C . ALA A 1 118 ? 14.439 29.786 5.969 1.00 56.91 118 ALA A C 1
ATOM 853 O O . ALA A 1 118 ? 15.634 29.735 6.267 1.00 56.91 118 ALA A O 1
ATOM 854 N N . SER A 1 119 ? 13.794 30.938 5.776 1.00 56.19 119 SER A N 1
ATOM 855 C CA . SER A 1 119 ? 14.363 32.223 6.174 1.00 56.19 119 SER A CA 1
ATOM 856 C C . SER A 1 119 ? 14.632 32.200 7.680 1.00 56.19 119 SER A C 1
ATOM 858 O O . SER A 1 119 ? 13.808 31.686 8.437 1.00 56.19 119 SER A O 1
ATOM 860 N N . ALA A 1 120 ? 15.819 32.688 8.048 1.00 55.56 120 ALA A N 1
ATOM 861 C CA . ALA A 1 120 ? 16.326 32.786 9.415 1.00 55.56 120 ALA A CA 1
ATOM 862 C C . ALA A 1 120 ? 15.434 33.633 10.332 1.00 55.56 120 ALA A C 1
ATOM 864 O O . ALA A 1 120 ? 14.779 34.568 9.816 1.00 55.56 120 ALA A O 1
#

Radius of gyration: 14.59 Å; Cα contacts (8 Å, |Δi|>4): 263; chains: 1; bounding box: 36×42×30 Å

Mean predicted aligned error: 5.52 Å

Foldseek 3Di:
DAFLVVAPAQAWDWADAPFAATKIWHQHPVRDIWIWGLAQF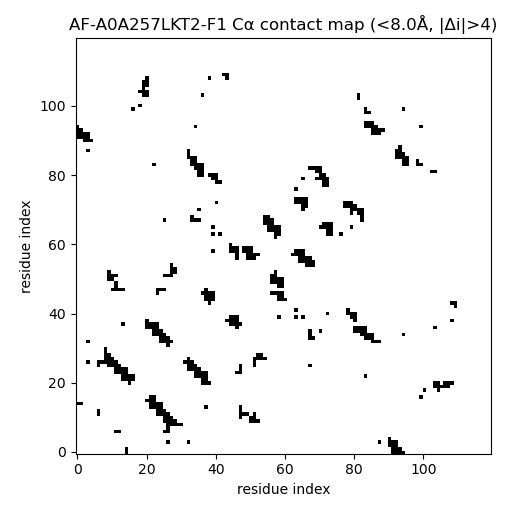PQGAGQNPFGGYDQWTQGPPPRFIAGRVFQATDPPDGDGTDTWDWDADPRDIDTDPVCSVDPRRVPDHPDDDDDDDPDD

Solvent-accessible surface area (backbone atoms only — not comparable to full-atom values): 6853 Å² total; per-residue (Å²): 126,50,54,48,79,80,33,50,69,38,32,44,41,74,43,80,53,100,58,46,58,36,35,16,37,35,23,23,80,86,68,50,72,37,27,31,43,40,32,36,60,86,79,39,43,50,42,39,69,25,54,46,52,73,67,28,33,29,30,70,81,77,62,52,42,27,34,47,88,66,21,37,38,47,82,94,49,81,54,56,24,60,59,47,63,66,49,78,56,98,60,30,37,44,64,46,65,67,54,59,75,62,60,61,57,82,55,71,79,64,84,85,72,86,85,70,77,80,78,129

Secondary structure (DSSP, 8-state):
-EESTTS-TTEEEEE--SSSSPEEEEE-TTS-EEEEES--TTT---GGGSEEETTEEE-TTT--EEETTT-BBPTTS--B--B--EEEETTEEEEPHHHHHHTTSS-PPP--S---PPP-

Nearest PDB structures (foldseek):
  4p1b-assembly1_I  TM=8.587E-01  e=3.042E-06  Ectopseudomonas mendocina
  4p1c-assembly1_I  TM=8.531E-01  e=1.505E-05  Ectopseudomonas mendocina
  1vm9-assembly1_A  TM=8.448E-01  e=1.776E-05  Ectopseudomonas mendocina
  7fhr-assembly1_A  TM=8.257E-01  e=3.637E-05  Cupriavidus metallidurans CH34
  4qdd-assembly1_A  TM=7.485E-01  e=1.081E-05  Rhodococcus rhodochrous